Protein AF-A0A7K2Z439-F1 (afdb_monomer_lite)

pLDDT: mean 90.02, std 11.58, range [36.62, 97.69]

Radius of gyration: 19.11 Å; chains: 1; bounding box: 43×34×48 Å

Structure (mmCIF, N/CA/C/O backbone):
data_AF-A0A7K2Z439-F1
#
_entry.id   AF-A0A7K2Z439-F1
#
loop_
_atom_site.group_PDB
_atom_site.id
_atom_site.type_symbol
_atom_site.label_atom_id
_atom_site.label_alt_id
_atom_site.label_comp_id
_atom_site.label_asym_id
_atom_site.label_entity_id
_atom_site.label_seq_id
_atom_site.pdbx_PDB_ins_code
_atom_site.Cartn_x
_atom_site.Cartn_y
_atom_site.Cartn_z
_atom_site.occupancy
_atom_site.B_iso_or_equiv
_atom_site.auth_seq_id
_atom_site.auth_comp_id
_atom_site.auth_asym_id
_atom_site.auth_atom_id
_atom_site.pdbx_PDB_model_num
ATOM 1 N N . LEU A 1 1 ? 13.377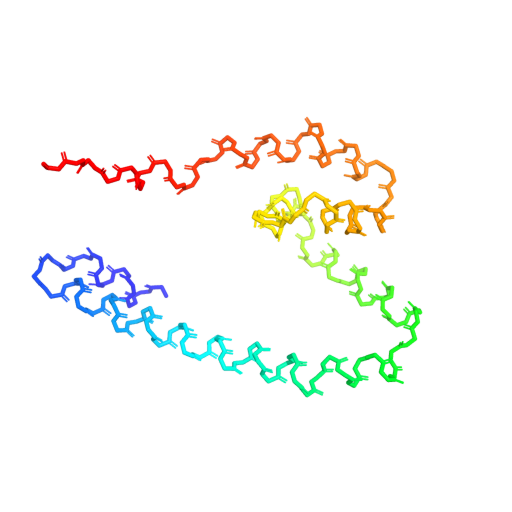 -9.695 -10.359 1.00 80.19 1 LEU A N 1
ATOM 2 C CA . LEU A 1 1 ? 14.369 -8.596 -10.355 1.00 80.19 1 LEU A CA 1
ATOM 3 C C . LEU A 1 1 ? 15.392 -8.764 -11.472 1.00 80.19 1 LEU A C 1
ATOM 5 O O . LEU A 1 1 ? 15.433 -7.882 -12.308 1.00 80.19 1 LEU A O 1
ATOM 9 N N . ALA A 1 2 ? 16.031 -9.930 -11.631 1.00 92.94 2 ALA A N 1
ATOM 10 C CA . ALA A 1 2 ? 16.997 -10.185 -12.716 1.00 92.94 2 ALA A CA 1
ATOM 11 C C . ALA A 1 2 ? 16.581 -9.723 -14.135 1.00 92.94 2 ALA A C 1
ATOM 13 O O . ALA A 1 2 ? 17.401 -9.183 -14.866 1.00 92.94 2 ALA A O 1
ATOM 14 N N . ALA A 1 3 ? 15.313 -9.894 -14.535 1.00 90.25 3 ALA A N 1
ATOM 15 C CA . ALA A 1 3 ? 14.828 -9.414 -15.837 1.00 90.25 3 ALA A CA 1
ATOM 16 C C . ALA A 1 3 ? 14.785 -7.875 -15.950 1.00 90.25 3 ALA A C 1
ATOM 18 O O . ALA A 1 3 ? 15.039 -7.334 -17.022 1.00 90.25 3 ALA A O 1
ATOM 19 N N . VAL A 1 4 ? 14.482 -7.180 -14.850 1.00 93.25 4 VAL A N 1
ATOM 20 C CA . VAL A 1 4 ? 14.553 -5.713 -14.757 1.00 93.25 4 VAL A CA 1
ATOM 21 C C . VAL A 1 4 ? 16.013 -5.275 -14.795 1.00 93.25 4 VAL A C 1
ATOM 23 O O . VAL A 1 4 ? 16.353 -4.408 -15.589 1.00 93.25 4 VAL A O 1
ATOM 26 N N . ASP A 1 5 ? 16.884 -5.926 -14.023 1.00 94.75 5 ASP A N 1
ATOM 27 C CA . ASP A 1 5 ? 18.318 -5.610 -13.988 1.00 94.75 5 ASP A CA 1
ATOM 28 C C . ASP A 1 5 ? 18.956 -5.769 -15.380 1.00 94.75 5 ASP A C 1
ATOM 30 O O . ASP A 1 5 ? 19.679 -4.893 -15.850 1.00 94.75 5 ASP A O 1
ATOM 34 N N . ALA A 1 6 ? 18.613 -6.845 -16.094 1.00 93.44 6 ALA A N 1
ATOM 35 C CA . ALA A 1 6 ? 19.066 -7.088 -17.462 1.00 93.44 6 ALA A CA 1
ATOM 36 C C . ALA A 1 6 ? 18.485 -6.097 -18.487 1.00 93.44 6 ALA 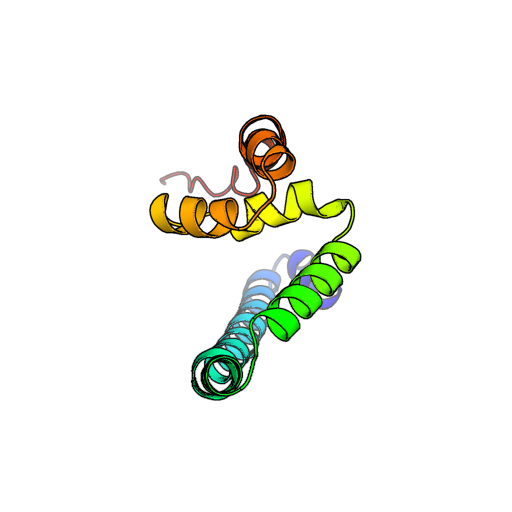A C 1
ATOM 38 O O . ALA A 1 6 ? 19.117 -5.820 -19.505 1.00 93.44 6 ALA A O 1
ATOM 39 N N . ALA A 1 7 ? 17.277 -5.574 -18.258 1.00 93.50 7 ALA A N 1
ATOM 40 C CA . ALA A 1 7 ? 16.719 -4.514 -19.093 1.00 93.50 7 ALA A CA 1
ATOM 41 C C . ALA A 1 7 ? 17.432 -3.178 -18.840 1.00 93.50 7 ALA A C 1
ATOM 43 O O . ALA A 1 7 ? 17.739 -2.472 -19.791 1.00 93.50 7 ALA A O 1
ATOM 44 N N . LEU A 1 8 ? 17.754 -2.856 -17.585 1.00 93.00 8 LEU A N 1
ATOM 45 C CA . LEU A 1 8 ? 18.472 -1.630 -17.222 1.00 93.00 8 LEU A CA 1
ATOM 46 C C . LEU A 1 8 ? 19.934 -1.626 -17.693 1.00 93.00 8 LEU A C 1
ATOM 48 O O . LEU A 1 8 ? 20.477 -0.562 -17.973 1.00 93.00 8 LEU A O 1
ATOM 52 N N . ALA A 1 9 ? 20.565 -2.797 -17.791 1.00 94.38 9 ALA A N 1
ATOM 53 C CA . ALA A 1 9 ? 21.947 -2.933 -18.247 1.00 94.38 9 ALA A CA 1
ATOM 54 C C . ALA A 1 9 ? 22.125 -2.859 -19.780 1.00 94.38 9 ALA A C 1
ATOM 56 O O . ALA A 1 9 ? 23.259 -2.775 -20.248 1.00 94.38 9 ALA A O 1
ATOM 57 N N . ASP A 1 10 ? 21.045 -2.898 -20.570 1.00 91.81 10 ASP A N 1
ATOM 58 C CA . ASP A 1 10 ? 21.106 -2.827 -22.037 1.00 91.81 10 ASP A CA 1
ATOM 59 C C . ASP A 1 10 ? 20.805 -1.411 -22.543 1.00 91.81 10 ASP A C 1
ATOM 61 O O . ASP A 1 10 ? 19.687 -0.912 -22.418 1.00 91.81 10 ASP A O 1
ATOM 65 N N . GLY A 1 11 ? 21.804 -0.777 -23.159 1.00 85.56 11 GLY A N 1
ATOM 66 C CA . GLY A 1 11 ? 21.695 0.582 -23.689 1.00 85.56 11 GLY A CA 1
ATOM 67 C C . GLY A 1 11 ? 20.927 0.724 -25.007 1.00 85.56 11 GLY A C 1
ATOM 68 O O . GLY A 1 11 ? 20.533 1.840 -25.336 1.00 85.56 11 GLY A O 1
ATOM 69 N N . GLU A 1 12 ? 20.697 -0.354 -25.760 1.00 89.88 12 GLU A N 1
ATOM 70 C CA . GLU A 1 12 ? 20.026 -0.284 -27.065 1.00 89.88 12 GLU A CA 1
ATOM 71 C C . GLU A 1 12 ? 18.546 -0.651 -26.973 1.00 89.88 12 GLU A C 1
ATOM 73 O O . GLU A 1 12 ? 17.681 0.146 -27.338 1.00 89.88 12 GLU A O 1
ATOM 78 N N . ALA A 1 13 ? 18.246 -1.847 -26.459 1.00 89.50 13 ALA A N 1
ATOM 79 C CA . ALA A 1 13 ? 16.882 -2.384 -26.406 1.00 89.50 13 ALA A CA 1
ATOM 80 C C . ALA A 1 13 ? 16.312 -2.466 -24.977 1.00 89.50 13 ALA A C 1
ATOM 82 O O . ALA A 1 13 ? 15.206 -2.977 -24.758 1.00 89.50 13 ALA A O 1
ATOM 83 N N . GLY A 1 14 ? 17.056 -1.968 -23.984 1.00 92.25 14 GLY A N 1
ATOM 84 C CA . GLY A 1 14 ? 16.669 -2.016 -22.576 1.00 92.25 14 GLY A CA 1
ATOM 85 C C . GLY A 1 14 ? 15.368 -1.285 -22.274 1.00 92.25 14 GLY A C 1
ATOM 86 O O . GLY A 1 14 ? 14.510 -1.820 -21.572 1.00 92.25 14 GLY A O 1
ATOM 87 N N . ALA A 1 15 ? 15.166 -0.107 -22.872 1.00 92.62 15 ALA A N 1
ATOM 88 C CA . ALA A 1 15 ? 13.968 0.701 -22.654 1.00 92.62 15 ALA A CA 1
ATOM 89 C C . ALA A 1 15 ? 12.684 -0.012 -23.114 1.00 92.62 15 ALA A C 1
ATOM 91 O O . ALA A 1 15 ? 11.709 -0.056 -22.362 1.00 92.62 15 ALA A O 1
ATOM 92 N N . GLN A 1 16 ? 12.679 -0.623 -24.308 1.00 94.38 16 GLN A N 1
ATOM 93 C CA . GLN A 1 16 ? 11.496 -1.350 -24.789 1.00 94.38 16 GLN A CA 1
ATOM 94 C C . GLN A 1 16 ? 11.221 -2.596 -23.940 1.00 94.38 16 GLN A C 1
ATOM 96 O O . GLN A 1 16 ? 10.067 -2.877 -23.613 1.00 94.38 16 GLN A O 1
ATOM 101 N N . ARG A 1 17 ? 12.266 -3.332 -23.535 1.00 94.19 17 ARG A N 1
ATOM 102 C CA . ARG A 1 17 ? 12.094 -4.510 -22.672 1.00 94.19 17 ARG A CA 1
ATOM 103 C C . ARG A 1 17 ? 11.595 -4.147 -21.281 1.00 94.19 17 ARG A C 1
ATOM 105 O O . ARG A 1 17 ? 10.723 -4.841 -20.764 1.00 94.19 17 ARG A O 1
ATOM 112 N N . LEU A 1 18 ? 12.107 -3.068 -20.691 1.00 95.81 18 LEU A N 1
ATOM 113 C CA . LEU A 1 18 ? 11.619 -2.574 -19.408 1.00 95.81 18 LEU A CA 1
ATOM 114 C C . LEU A 1 18 ? 10.142 -2.179 -19.504 1.00 95.81 18 LEU A C 1
ATOM 116 O O . LEU A 1 18 ? 9.368 -2.572 -18.636 1.00 95.81 18 LEU A O 1
ATOM 120 N N . GLY A 1 1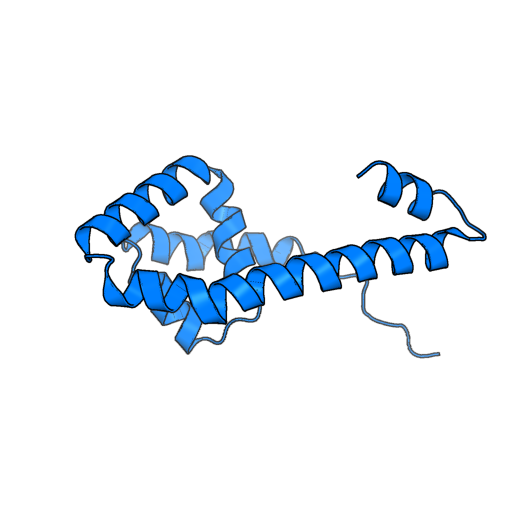9 ? 9.751 -1.489 -20.582 1.00 95.38 19 GLY A N 1
ATOM 121 C CA . GLY A 1 19 ? 8.352 -1.161 -20.866 1.00 95.38 19 GLY A CA 1
ATOM 122 C C . GLY A 1 19 ? 7.461 -2.402 -20.867 1.00 95.38 19 GLY A C 1
ATOM 123 O O . GLY A 1 19 ? 6.525 -2.484 -20.083 1.00 95.38 19 GLY A O 1
ATOM 124 N N . ALA A 1 20 ? 7.826 -3.432 -21.635 1.00 95.12 20 ALA A N 1
ATOM 125 C CA . ALA A 1 20 ? 7.060 -4.679 -21.689 1.00 95.12 20 ALA A CA 1
ATOM 126 C C . ALA A 1 20 ? 6.965 -5.406 -20.329 1.00 95.12 20 ALA A C 1
ATOM 128 O O . ALA A 1 20 ? 5.942 -6.019 -20.013 1.00 95.12 20 ALA A O 1
ATOM 129 N N . ILE A 1 21 ? 8.021 -5.353 -19.508 1.00 95.94 21 ILE A N 1
ATOM 130 C CA . ILE A 1 21 ? 8.011 -5.926 -18.153 1.00 95.94 21 ILE A CA 1
ATOM 131 C C . ILE A 1 21 ? 7.046 -5.151 -17.248 1.00 95.94 21 ILE A C 1
ATOM 133 O O . ILE A 1 21 ? 6.257 -5.768 -16.529 1.00 95.94 21 ILE A O 1
ATOM 137 N N . VAL A 1 22 ? 7.098 -3.817 -17.289 1.00 95.88 22 VAL A N 1
ATOM 138 C CA . VAL A 1 22 ? 6.211 -2.948 -16.507 1.00 95.88 22 VAL A CA 1
ATOM 139 C C . VAL A 1 22 ? 4.762 -3.121 -16.953 1.00 95.88 22 VAL A C 1
ATOM 141 O O . VAL A 1 22 ? 3.904 -3.306 -16.098 1.00 95.88 22 VAL A O 1
ATOM 144 N N . ASP A 1 23 ? 4.482 -3.175 -18.254 1.00 97.12 23 ASP A N 1
ATOM 145 C CA . ASP A 1 23 ? 3.125 -3.381 -18.778 1.00 97.12 23 ASP A CA 1
ATOM 146 C C . ASP A 1 23 ? 2.525 -4.703 -18.297 1.00 97.12 23 ASP A C 1
ATOM 148 O O . ASP A 1 23 ? 1.356 -4.767 -17.904 1.00 97.12 23 ASP A O 1
ATOM 152 N N . ARG A 1 24 ? 3.336 -5.767 -18.257 1.00 96.38 24 ARG A N 1
ATOM 153 C CA . ARG A 1 24 ? 2.911 -7.058 -17.708 1.00 96.38 24 ARG A CA 1
ATOM 154 C C . ARG A 1 24 ? 2.591 -6.964 -16.220 1.00 96.38 24 ARG A C 1
ATOM 156 O O . ARG A 1 24 ? 1.597 -7.543 -15.785 1.00 96.38 24 ARG A O 1
ATOM 163 N N . LEU A 1 25 ? 3.422 -6.257 -15.453 1.00 95.81 25 LEU A N 1
ATOM 164 C CA . LEU A 1 25 ? 3.188 -6.031 -14.028 1.00 95.81 25 LEU A CA 1
ATOM 165 C C . LEU A 1 25 ? 1.900 -5.235 -13.809 1.00 95.81 25 LEU A C 1
ATOM 167 O O . LEU A 1 25 ? 1.062 -5.665 -13.027 1.00 95.81 25 LEU A O 1
ATOM 171 N N . VAL A 1 26 ? 1.721 -4.124 -14.523 1.00 97.19 26 VAL A N 1
ATOM 172 C CA . VAL A 1 26 ? 0.535 -3.262 -14.427 1.00 97.19 26 VAL A CA 1
ATOM 173 C C . VAL A 1 26 ? -0.726 -4.037 -14.791 1.00 97.19 26 VAL A C 1
ATOM 175 O O . VAL A 1 26 ? -1.704 -3.992 -14.052 1.00 97.19 26 VAL A O 1
ATOM 178 N N . THR A 1 27 ? -0.695 -4.797 -15.885 1.00 97.69 27 THR A N 1
ATOM 179 C CA . THR A 1 27 ? -1.845 -5.595 -16.329 1.00 97.69 27 THR A CA 1
ATOM 180 C C . THR A 1 27 ? -2.196 -6.679 -15.314 1.00 97.69 27 THR A C 1
ATOM 182 O O . THR A 1 27 ? -3.354 -6.813 -14.928 1.00 97.69 27 THR A O 1
ATOM 185 N N . GLY A 1 28 ? -1.201 -7.448 -14.861 1.00 97.50 28 GLY A N 1
ATOM 186 C CA . GLY A 1 28 ? -1.422 -8.542 -13.918 1.00 97.50 28 GLY A CA 1
ATOM 187 C C . GLY A 1 28 ? -1.874 -8.049 -12.546 1.00 97.50 28 GLY A C 1
ATOM 188 O O . GLY A 1 28 ? -2.869 -8.537 -12.019 1.00 97.50 28 GLY A O 1
ATOM 189 N N . LEU A 1 29 ? -1.175 -7.056 -11.989 1.00 97.38 29 LEU A N 1
ATOM 190 C CA . LEU A 1 29 ? -1.506 -6.488 -10.685 1.00 97.38 29 LEU A CA 1
ATOM 191 C C . LEU A 1 29 ? -2.843 -5.744 -10.725 1.00 97.38 29 LEU A C 1
ATOM 193 O O . LEU A 1 29 ? -3.659 -5.928 -9.833 1.00 97.38 29 LEU A O 1
ATOM 197 N N . GLY A 1 30 ? -3.100 -4.958 -11.773 1.00 97.69 30 GLY A N 1
ATOM 198 C CA . GLY A 1 30 ? -4.369 -4.252 -11.936 1.00 97.69 30 GLY A CA 1
ATOM 199 C C . GLY A 1 30 ? -5.556 -5.203 -12.090 1.00 97.69 30 GLY A C 1
ATOM 200 O O . GLY A 1 30 ? -6.603 -4.967 -11.498 1.00 97.69 30 GLY A O 1
ATOM 201 N N . GLY A 1 31 ? -5.392 -6.299 -12.839 1.00 97.31 31 GLY A N 1
ATOM 202 C CA . GLY A 1 31 ? -6.420 -7.337 -12.946 1.00 97.31 31 GLY A CA 1
ATOM 203 C C . GLY A 1 31 ? -6.664 -8.066 -11.624 1.00 97.31 31 GLY A C 1
ATOM 204 O O . GLY A 1 31 ? -7.809 -8.316 -11.266 1.00 97.31 31 GLY A O 1
ATOM 205 N N . HIS A 1 32 ? -5.598 -8.362 -10.880 1.00 97.25 32 HIS A N 1
ATOM 206 C CA . HIS A 1 32 ? -5.699 -8.993 -9.568 1.00 97.25 32 HIS A CA 1
ATOM 207 C C . HIS A 1 32 ? -6.420 -8.103 -8.549 1.00 97.25 32 HIS A C 1
ATOM 209 O O . HIS A 1 32 ? -7.385 -8.560 -7.949 1.00 97.25 32 HIS A O 1
ATOM 215 N N . LEU A 1 33 ? -6.004 -6.839 -8.409 1.00 96.69 33 LEU A N 1
ATOM 216 C CA . LEU A 1 33 ? -6.628 -5.896 -7.476 1.00 96.69 33 LEU A CA 1
ATOM 217 C C . LEU A 1 33 ? -8.095 -5.647 -7.823 1.00 96.69 33 LEU A C 1
ATOM 219 O O . LEU A 1 33 ? -8.931 -5.624 -6.933 1.00 96.69 33 LEU A O 1
ATOM 223 N N . ARG A 1 34 ? -8.429 -5.543 -9.115 1.00 96.81 34 ARG A N 1
ATOM 224 C CA . ARG A 1 34 ? -9.823 -5.395 -9.546 1.00 96.81 34 ARG A CA 1
ATOM 225 C C . ARG A 1 34 ? -10.682 -6.590 -9.157 1.00 96.81 34 ARG A C 1
ATOM 227 O O . ARG A 1 34 ? -11.791 -6.402 -8.693 1.00 96.81 34 ARG A O 1
ATOM 234 N N . HIS A 1 35 ? -10.174 -7.808 -9.334 1.00 95.69 35 HIS A N 1
ATOM 235 C CA . HIS A 1 35 ? -10.892 -8.999 -8.886 1.00 95.69 35 HIS A CA 1
ATOM 236 C C . HIS A 1 35 ? -11.101 -8.992 -7.365 1.00 95.69 35 HIS A C 1
ATOM 238 O O . HIS A 1 35 ? -12.171 -9.353 -6.887 1.00 95.69 35 HIS A O 1
ATOM 244 N N . GLU A 1 36 ? -10.100 -8.555 -6.596 1.00 95.44 36 GLU A N 1
ATOM 245 C CA . GLU A 1 36 ? -10.268 -8.406 -5.151 1.00 95.44 36 GLU A CA 1
ATOM 246 C C . GLU A 1 36 ? -11.330 -7.354 -4.805 1.00 95.44 36 GLU A C 1
ATOM 248 O O . GLU A 1 36 ? -12.180 -7.620 -3.961 1.00 95.44 36 GLU A O 1
ATOM 253 N N . GLU A 1 37 ? -11.313 -6.198 -5.470 1.00 95.44 37 GLU A N 1
ATOM 254 C CA . GLU A 1 37 ? -12.271 -5.106 -5.264 1.00 95.44 37 GLU A CA 1
ATOM 255 C C . GLU A 1 37 ? -13.706 -5.487 -5.653 1.00 95.44 37 GLU A C 1
ATOM 257 O O . GLU A 1 37 ? -14.622 -5.205 -4.885 1.00 95.44 37 GLU A O 1
ATOM 262 N N . ASP A 1 38 ? -13.893 -6.140 -6.802 1.00 95.25 38 ASP A N 1
ATOM 263 C CA . ASP A 1 38 ? -15.213 -6.463 -7.358 1.00 95.25 38 ASP A CA 1
ATOM 264 C C . ASP A 1 38 ? -15.850 -7.700 -6.698 1.00 95.25 38 ASP A C 1
ATOM 266 O O . ASP A 1 38 ? -17.071 -7.762 -6.569 1.00 95.25 38 ASP A O 1
ATOM 270 N N . ASP A 1 39 ? -15.046 -8.692 -6.287 1.00 93.31 39 ASP A N 1
ATOM 271 C CA . ASP A 1 39 ? -15.565 -9.987 -5.824 1.00 93.31 39 ASP A CA 1
ATOM 272 C C . ASP A 1 39 ? -15.201 -10.310 -4.365 1.00 93.31 39 ASP A C 1
ATOM 274 O O . ASP A 1 39 ? -16.004 -10.892 -3.631 1.00 93.31 39 ASP A O 1
ATOM 278 N N . ALA A 1 40 ? -13.978 -9.996 -3.921 1.00 92.69 40 ALA A N 1
ATOM 279 C CA . ALA A 1 40 ? -13.475 -10.474 -2.631 1.00 92.69 40 ALA A CA 1
ATOM 280 C C . ALA A 1 40 ? -13.803 -9.535 -1.462 1.00 92.69 40 ALA A C 1
ATOM 282 O O . ALA A 1 40 ? -14.118 -10.015 -0.368 1.00 92.69 40 ALA A O 1
ATOM 283 N N . LEU A 1 41 ? -13.733 -8.216 -1.665 1.00 93.12 41 LEU A N 1
ATOM 284 C CA . LEU A 1 41 ? -14.017 -7.235 -0.615 1.00 93.12 41 LEU A CA 1
ATOM 285 C C . LEU A 1 41 ? -15.487 -7.277 -0.186 1.00 93.12 41 LEU A C 1
ATOM 287 O O . LEU A 1 41 ? -15.756 -7.266 1.012 1.00 93.12 41 LEU A O 1
ATOM 291 N N . ASP A 1 42 ? -16.414 -7.469 -1.124 1.00 93.25 42 ASP A N 1
ATOM 292 C CA . ASP A 1 42 ? -17.839 -7.641 -0.815 1.00 93.25 42 ASP A CA 1
ATOM 293 C C . ASP A 1 42 ? -18.094 -8.867 0.079 1.00 93.25 42 ASP A C 1
ATOM 295 O O . ASP A 1 42 ? -18.914 -8.828 1.000 1.00 93.25 42 ASP A O 1
ATOM 299 N N . LEU A 1 43 ? -17.352 -9.961 -0.130 1.00 94.12 43 LEU A N 1
ATOM 300 C CA . LEU A 1 43 ? -17.421 -11.133 0.746 1.00 94.12 43 LEU A CA 1
ATOM 301 C C . LEU A 1 43 ? -16.854 -10.835 2.139 1.00 94.12 43 LEU A C 1
ATOM 303 O O . LEU A 1 43 ? -17.392 -11.312 3.140 1.00 94.12 43 LEU A O 1
ATOM 307 N N . ILE A 1 44 ? -15.776 -10.054 2.224 1.00 91.94 44 ILE A N 1
ATOM 308 C CA . ILE A 1 44 ? -15.235 -9.615 3.513 1.00 91.94 44 ILE A CA 1
ATOM 309 C C . ILE A 1 44 ? -16.282 -8.773 4.247 1.00 91.94 44 ILE A C 1
ATOM 311 O O . ILE A 1 44 ? -16.566 -9.065 5.405 1.00 91.94 44 ILE A O 1
ATOM 315 N N . ASP A 1 45 ? -16.915 -7.809 3.589 1.00 90.62 45 ASP A N 1
ATOM 316 C CA . ASP A 1 45 ? -17.923 -6.948 4.214 1.00 90.62 45 ASP A CA 1
ATOM 317 C C . ASP A 1 45 ? -19.179 -7.724 4.639 1.00 90.62 45 ASP A C 1
ATOM 319 O O . ASP A 1 45 ? -19.757 -7.453 5.695 1.00 90.62 45 ASP A O 1
ATOM 323 N N . ALA A 1 46 ? -19.580 -8.736 3.865 1.00 94.12 46 ALA A N 1
ATOM 324 C CA . ALA A 1 46 ? -20.742 -9.562 4.175 1.00 94.12 46 ALA A CA 1
ATOM 325 C C . ALA A 1 46 ? -20.527 -10.511 5.369 1.00 94.12 46 ALA A C 1
ATOM 327 O O . ALA A 1 46 ? -21.486 -10.831 6.077 1.00 94.12 46 ALA A O 1
ATOM 328 N N . TYR A 1 47 ? -19.297 -10.990 5.590 1.00 94.25 47 TYR A N 1
ATOM 329 C CA . TYR A 1 47 ? -19.046 -12.111 6.508 1.00 94.25 47 TYR A CA 1
ATOM 330 C C . TYR A 1 47 ? -18.006 -11.843 7.601 1.00 94.25 47 TYR A C 1
ATOM 332 O O . TYR A 1 47 ? -18.000 -12.547 8.617 1.00 94.25 47 TYR A O 1
ATOM 340 N N . ALA A 1 48 ? -17.116 -10.863 7.441 1.00 93.69 48 ALA A N 1
ATOM 341 C CA . ALA A 1 48 ? -16.068 -10.604 8.415 1.00 93.69 48 ALA A CA 1
ATOM 342 C C . ALA A 1 48 ? -16.609 -9.825 9.616 1.00 93.69 48 ALA A C 1
ATOM 344 O O . ALA A 1 48 ? -17.029 -8.673 9.535 1.00 93.69 48 ALA A O 1
ATOM 345 N N . THR A 1 49 ? -16.546 -10.455 10.786 1.00 94.81 49 THR A N 1
ATOM 346 C CA . THR A 1 49 ? -16.857 -9.778 12.046 1.00 94.81 49 THR A CA 1
ATOM 347 C C . THR A 1 49 ? -15.762 -8.775 12.403 1.00 94.81 49 THR A C 1
ATOM 349 O O . THR A 1 49 ? -14.600 -8.922 12.013 1.00 94.81 49 THR A O 1
ATOM 352 N N . SER A 1 50 ? -16.092 -7.788 13.236 1.00 90.50 50 SER A N 1
ATOM 353 C CA . SER A 1 50 ? -15.099 -6.829 13.734 1.00 90.50 50 SER A CA 1
ATOM 354 C C . SER A 1 50 ? -13.937 -7.505 14.480 1.00 90.50 50 SER A C 1
ATOM 356 O O . SER A 1 50 ? -12.799 -7.059 14.361 1.00 90.50 50 SER A O 1
ATOM 358 N N . ASP A 1 51 ? -14.196 -8.601 15.204 1.00 93.50 51 ASP A N 1
ATOM 359 C CA . ASP A 1 51 ? -13.154 -9.406 15.866 1.00 93.50 51 ASP A CA 1
ATOM 360 C C . ASP A 1 51 ? -12.236 -10.101 14.847 1.00 93.50 51 ASP A C 1
ATOM 362 O O . ASP A 1 51 ? -11.013 -10.066 14.998 1.00 93.50 51 ASP A O 1
ATOM 366 N N . LEU A 1 52 ? -12.788 -10.663 13.764 1.00 93.69 52 LEU A N 1
ATOM 367 C CA . LEU A 1 52 ? -11.977 -11.260 12.700 1.00 93.69 52 LEU A CA 1
ATOM 368 C C . LEU A 1 52 ? -11.077 -10.212 12.035 1.00 93.69 52 LEU A C 1
ATOM 370 O O . LEU A 1 52 ? -9.879 -10.448 11.875 1.00 93.69 52 LEU A O 1
ATOM 374 N N . LEU A 1 53 ? -11.631 -9.044 11.707 1.00 90.44 53 LEU A N 1
ATOM 375 C CA . LEU A 1 53 ? -10.874 -7.938 11.118 1.00 90.44 53 LEU A CA 1
ATOM 376 C C . LEU A 1 53 ? -9.777 -7.431 12.064 1.00 90.44 53 LEU A C 1
ATOM 378 O O . LEU A 1 53 ? -8.655 -7.171 11.625 1.00 90.44 53 LEU A O 1
ATOM 382 N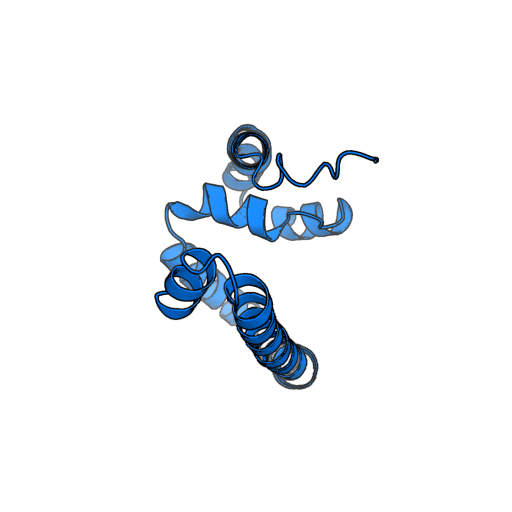 N . GLN A 1 54 ? -10.049 -7.357 13.370 1.00 89.00 54 GLN A N 1
ATOM 383 C CA . GLN A 1 54 ? -9.045 -6.976 14.363 1.00 89.00 54 GLN A CA 1
ATOM 384 C C . GLN A 1 54 ? -7.894 -7.990 14.429 1.00 89.00 54 GLN A C 1
ATOM 386 O O . GLN A 1 54 ? -6.725 -7.597 14.412 1.00 89.00 54 GLN A O 1
ATOM 391 N N . ARG A 1 55 ? -8.198 -9.294 14.452 1.00 92.94 55 ARG A N 1
ATOM 392 C CA . ARG A 1 55 ? -7.178 -10.359 14.444 1.00 92.94 55 ARG A CA 1
ATOM 393 C C . ARG A 1 55 ? -6.365 -10.357 13.155 1.00 92.94 55 ARG A C 1
ATOM 395 O O . ARG A 1 55 ? -5.144 -10.508 13.201 1.00 92.94 55 ARG A O 1
ATOM 402 N N . PHE A 1 56 ? -7.027 -10.153 12.019 1.00 90.56 56 PHE A N 1
ATOM 403 C CA . PHE A 1 56 ? -6.377 -10.020 10.720 1.00 90.56 56 PHE A CA 1
ATOM 404 C C . PHE A 1 56 ? -5.401 -8.838 10.707 1.00 90.56 56 PHE A C 1
ATOM 406 O O . PHE A 1 56 ? -4.240 -9.006 10.320 1.00 90.56 56 PHE A O 1
ATOM 413 N N . GLY A 1 57 ? -5.837 -7.672 11.193 1.00 87.56 57 GLY A N 1
ATOM 414 C CA . GLY A 1 57 ? -5.004 -6.477 11.314 1.00 87.56 57 GLY A CA 1
ATOM 415 C C . GLY A 1 57 ? -3.802 -6.689 12.235 1.00 87.56 57 GLY A C 1
ATOM 416 O O . GLY A 1 57 ? -2.678 -6.362 11.859 1.00 87.56 57 GLY A O 1
ATOM 417 N N . ALA A 1 58 ? -4.003 -7.313 13.400 1.00 88.44 58 ALA A N 1
ATOM 418 C CA . ALA A 1 58 ? -2.920 -7.633 14.331 1.00 88.44 58 ALA A CA 1
ATOM 419 C C . ALA A 1 58 ? -1.876 -8.571 13.700 1.00 88.44 58 ALA A C 1
ATOM 421 O O . ALA A 1 58 ? -0.678 -8.310 13.793 1.00 88.44 58 ALA A O 1
ATOM 422 N N . ALA A 1 59 ? -2.317 -9.615 12.990 1.00 93.56 59 ALA A N 1
ATOM 423 C CA . ALA A 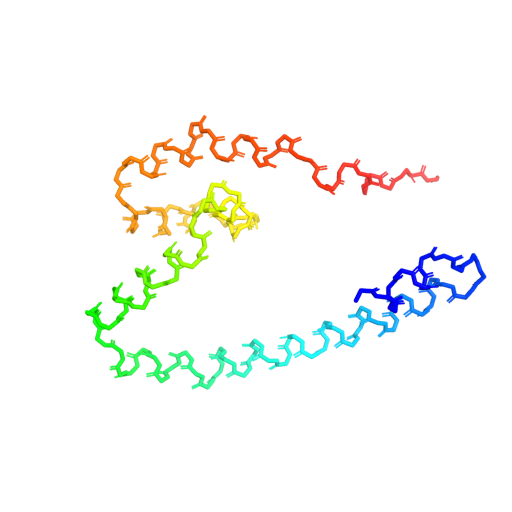1 59 ? -1.416 -10.533 12.298 1.00 93.56 59 ALA A CA 1
ATOM 424 C C . ALA A 1 59 ? -0.589 -9.833 11.203 1.00 93.56 59 ALA A C 1
ATOM 426 O O . ALA A 1 59 ? 0.597 -10.126 11.044 1.00 93.56 59 ALA A O 1
ATOM 427 N N . HIS A 1 60 ? -1.186 -8.893 10.464 1.00 88.25 60 HIS A N 1
ATOM 428 C CA . HIS A 1 60 ? -0.465 -8.090 9.471 1.00 88.25 60 HIS A CA 1
ATOM 429 C C . HIS A 1 60 ? 0.522 -7.131 10.127 1.00 88.25 60 HIS A C 1
ATOM 431 O O . HIS A 1 60 ? 1.673 -7.072 9.702 1.00 88.25 60 HIS A O 1
ATOM 437 N N . ALA A 1 61 ? 0.121 -6.450 11.201 1.00 85.50 61 ALA A N 1
ATOM 438 C CA . ALA A 1 61 ? 1.006 -5.573 11.959 1.00 85.50 61 ALA A CA 1
ATOM 439 C C . ALA A 1 61 ? 2.234 -6.329 12.492 1.00 85.50 61 ALA A C 1
ATOM 441 O O . ALA A 1 61 ? 3.351 -5.830 12.381 1.00 85.50 61 ALA A O 1
ATOM 442 N N . THR A 1 62 ? 2.062 -7.559 12.993 1.00 90.38 62 THR A N 1
ATOM 443 C CA . THR A 1 62 ? 3.185 -8.410 13.420 1.00 90.38 62 THR A CA 1
ATOM 444 C C . THR A 1 62 ? 4.119 -8.772 12.265 1.00 90.38 62 THR A C 1
ATOM 446 O O . THR A 1 62 ? 5.333 -8.765 12.451 1.00 90.38 62 THR A O 1
ATOM 449 N N . ARG A 1 63 ? 3.582 -9.076 11.076 1.00 91.75 63 ARG A N 1
ATOM 450 C CA . ARG A 1 63 ? 4.396 -9.428 9.898 1.00 91.75 63 ARG A CA 1
ATOM 451 C C . ARG A 1 63 ? 5.141 -8.237 9.308 1.00 91.75 63 ARG A C 1
ATOM 453 O O . ARG A 1 63 ? 6.276 -8.402 8.882 1.00 91.75 63 ARG A O 1
ATOM 460 N N . ILE A 1 64 ? 4.510 -7.064 9.288 1.00 89.12 64 ILE A N 1
ATOM 461 C CA . ILE A 1 64 ? 5.158 -5.803 8.907 1.00 89.12 64 ILE A CA 1
ATOM 462 C C . ILE A 1 64 ? 6.258 -5.469 9.926 1.00 89.12 64 ILE A C 1
ATOM 464 O O . ILE A 1 64 ? 7.361 -5.076 9.555 1.00 89.12 64 ILE A O 1
ATOM 468 N N . GLY A 1 65 ? 5.965 -5.648 11.216 1.00 87.25 65 GLY A N 1
ATOM 469 C CA . GLY A 1 65 ? 6.931 -5.538 12.301 1.00 87.25 65 GLY A CA 1
ATOM 470 C C . GLY A 1 65 ? 7.673 -4.191 12.308 1.00 87.25 65 GLY A C 1
ATOM 471 O O . GLY A 1 65 ? 7.026 -3.139 12.283 1.00 87.25 65 GLY A O 1
ATOM 472 N N . PRO A 1 66 ? 9.019 -4.187 12.364 1.00 88.81 66 PRO A N 1
ATOM 473 C CA . PRO A 1 66 ? 9.812 -2.961 12.495 1.00 88.81 66 PRO A CA 1
ATOM 474 C C . PRO A 1 66 ? 9.681 -2.018 11.287 1.00 88.81 66 PRO A C 1
ATOM 476 O O . PRO A 1 66 ? 9.859 -0.804 11.431 1.00 88.81 66 PRO A O 1
ATOM 479 N N . ASP A 1 67 ? 9.301 -2.545 10.120 1.00 90.69 67 ASP A N 1
ATOM 480 C CA . ASP A 1 67 ? 9.145 -1.764 8.893 1.00 90.69 67 ASP A CA 1
ATOM 481 C C . ASP A 1 67 ? 7.868 -0.914 8.881 1.00 90.69 67 ASP A C 1
ATOM 483 O O . ASP A 1 67 ? 7.686 -0.094 7.980 1.00 90.69 67 ASP A O 1
ATOM 487 N N . GLY A 1 68 ? 7.000 -1.030 9.895 1.00 89.62 68 GLY A N 1
ATOM 488 C CA . GLY A 1 68 ? 5.754 -0.261 9.999 1.00 89.62 68 GLY A CA 1
ATOM 489 C C . GLY A 1 68 ? 5.964 1.251 9.905 1.00 89.62 68 GLY A C 1
ATOM 490 O O . GLY A 1 68 ? 5.182 1.949 9.259 1.00 89.62 68 GLY A O 1
ATOM 491 N N . SER A 1 69 ? 7.079 1.735 10.457 1.00 91.94 69 SER A N 1
ATOM 492 C CA . SER A 1 69 ? 7.488 3.143 10.397 1.00 91.94 69 SER A CA 1
ATOM 493 C C . SER A 1 69 ? 7.774 3.644 8.976 1.00 91.94 69 SER A C 1
ATOM 495 O O . SER A 1 69 ? 7.627 4.829 8.697 1.00 91.94 69 SER A O 1
ATOM 497 N N . ARG A 1 70 ? 8.143 2.757 8.049 1.00 91.88 70 ARG A N 1
ATOM 498 C CA . ARG A 1 70 ? 8.383 3.093 6.638 1.00 91.88 70 ARG A CA 1
ATOM 499 C C . ARG A 1 70 ? 7.199 2.726 5.750 1.00 91.88 70 ARG A C 1
ATOM 501 O O . ARG A 1 70 ? 6.949 3.408 4.757 1.00 91.88 70 ARG A O 1
ATOM 508 N N . TYR A 1 71 ? 6.497 1.655 6.102 1.00 92.75 71 TYR A N 1
ATOM 509 C CA . TYR A 1 71 ? 5.352 1.132 5.371 1.00 92.75 71 TYR A CA 1
ATOM 510 C C . TYR A 1 71 ? 4.142 2.062 5.457 1.00 92.75 71 TYR A C 1
ATOM 512 O O . TYR A 1 71 ? 3.563 2.388 4.428 1.00 92.75 71 TYR A O 1
ATOM 520 N N . LEU A 1 72 ? 3.768 2.523 6.655 1.00 94.00 72 LEU A N 1
ATOM 521 C CA . LEU A 1 72 ? 2.532 3.290 6.827 1.00 94.00 72 LEU A CA 1
ATOM 522 C C . LEU A 1 72 ? 2.562 4.655 6.108 1.00 94.00 72 LEU A C 1
ATOM 524 O O . LEU A 1 72 ? 1.585 4.975 5.434 1.00 94.00 72 LEU A O 1
ATOM 528 N N . PRO A 1 73 ? 3.656 5.445 6.155 1.00 95.25 73 PRO A N 1
ATOM 529 C CA . PRO A 1 73 ? 3.763 6.650 5.331 1.00 95.25 73 PRO A CA 1
ATOM 530 C C . PRO A 1 73 ? 3.737 6.374 3.826 1.00 95.25 73 PRO A C 1
ATOM 532 O O . PRO A 1 73 ? 3.152 7.157 3.091 1.00 95.25 73 PRO A O 1
ATOM 535 N N . TRP A 1 74 ? 4.331 5.263 3.373 1.00 93.88 74 TRP A N 1
ATOM 536 C CA . TRP A 1 74 ? 4.278 4.850 1.968 1.00 93.88 74 TRP A CA 1
ATOM 537 C C . TRP A 1 74 ? 2.859 4.470 1.532 1.00 93.88 74 TRP A C 1
ATOM 539 O O . TRP A 1 74 ? 2.422 4.868 0.460 1.00 93.88 74 TRP A O 1
ATOM 549 N N . LEU A 1 75 ? 2.127 3.741 2.378 1.00 93.31 75 LEU A N 1
ATOM 550 C CA . LEU A 1 75 ? 0.747 3.331 2.119 1.00 93.31 75 LEU A CA 1
ATOM 551 C C . LEU A 1 75 ? -0.196 4.534 1.967 1.00 93.31 75 LEU A C 1
ATOM 553 O O . LEU A 1 75 ? -1.153 4.479 1.201 1.00 93.31 75 LEU A O 1
ATOM 557 N N . LEU A 1 76 ? 0.060 5.603 2.723 1.00 95.38 76 LEU A N 1
ATOM 558 C CA . LEU A 1 76 ? -0.757 6.817 2.739 1.00 95.38 76 LEU A CA 1
ATOM 559 C C . LEU A 1 76 ? -0.235 7.904 1.786 1.00 95.38 76 LEU A C 1
ATOM 561 O O . LEU A 1 76 ? -0.791 9.001 1.744 1.00 95.38 76 LEU A O 1
ATOM 565 N N . ASP A 1 77 ? 0.819 7.626 1.019 1.00 93.50 77 ASP A N 1
ATOM 566 C CA . ASP A 1 77 ? 1.377 8.576 0.061 1.00 93.50 77 ASP A CA 1
ATOM 567 C C . ASP A 1 77 ? 0.385 8.827 -1.087 1.00 93.50 77 ASP A C 1
ATOM 569 O O . ASP A 1 77 ? -0.083 7.899 -1.745 1.00 93.50 77 ASP A O 1
ATOM 573 N N . GLY A 1 78 ? 0.018 10.092 -1.301 1.00 90.06 78 GLY A N 1
ATOM 574 C CA . GLY A 1 78 ? -1.021 10.489 -2.259 1.00 90.06 78 GLY A CA 1
ATOM 575 C C . GLY A 1 78 ? -2.471 10.261 -1.802 1.00 90.06 78 GLY A C 1
ATOM 576 O O . GLY A 1 78 ? -3.393 10.585 -2.553 1.00 90.06 78 GLY A O 1
ATOM 577 N N . ALA A 1 79 ? -2.708 9.749 -0.587 1.00 94.94 79 ALA A N 1
ATOM 578 C CA . ALA A 1 79 ? -4.049 9.712 -0.005 1.00 94.94 79 ALA A CA 1
ATOM 579 C C . ALA A 1 79 ? -4.533 11.129 0.358 1.00 94.94 79 ALA A C 1
ATOM 581 O O . ALA A 1 79 ? -3.736 12.012 0.678 1.00 94.94 79 ALA A O 1
ATOM 582 N N . SER A 1 80 ? -5.853 11.351 0.346 1.00 95.44 80 SER A N 1
ATOM 583 C CA . SER A 1 80 ? -6.425 12.597 0.870 1.00 95.44 80 SER A CA 1
ATOM 584 C C . SER A 1 80 ? -6.196 12.712 2.380 1.00 95.44 80 SER A C 1
ATOM 586 O O . SER A 1 80 ? -6.018 11.704 3.071 1.00 95.44 80 SER A O 1
ATOM 588 N N . GLU A 1 81 ? -6.239 13.937 2.907 1.00 94.38 81 GLU A N 1
ATOM 589 C CA . GLU A 1 81 ? -6.155 14.184 4.354 1.00 94.38 81 GLU A CA 1
ATOM 590 C C . GLU A 1 81 ? -7.263 13.435 5.104 1.00 94.38 81 GLU A C 1
ATOM 592 O O . GLU A 1 81 ? -6.976 12.684 6.027 1.00 94.38 81 GLU A O 1
ATOM 597 N N . GLU A 1 82 ? -8.503 13.505 4.611 1.00 96.31 82 GLU A N 1
ATOM 598 C CA . GLU A 1 82 ? -9.643 12.775 5.180 1.00 96.31 82 GLU A CA 1
ATOM 599 C C . GLU A 1 82 ? -9.390 11.260 5.269 1.00 96.31 82 GLU A C 1
ATOM 601 O O . GLU A 1 82 ? -9.637 10.631 6.299 1.00 96.31 82 GLU A O 1
ATOM 606 N N . ARG A 1 83 ? -8.857 10.654 4.199 1.00 95.12 83 ARG A N 1
ATOM 607 C CA . ARG A 1 83 ? -8.557 9.216 4.183 1.00 95.12 83 ARG A CA 1
ATOM 608 C C . ARG A 1 83 ? -7.394 8.877 5.110 1.00 95.12 83 ARG A C 1
ATOM 610 O O . ARG A 1 83 ? -7.431 7.843 5.776 1.00 95.12 83 ARG A O 1
ATOM 617 N N . THR A 1 84 ? -6.387 9.743 5.158 1.00 95.75 84 THR A N 1
ATOM 618 C CA . THR A 1 84 ? -5.249 9.624 6.074 1.00 95.75 84 THR A CA 1
ATOM 619 C C . THR A 1 84 ? -5.743 9.610 7.517 1.00 95.75 84 THR A C 1
ATOM 621 O O . THR A 1 84 ? -5.461 8.659 8.247 1.00 95.75 84 THR A O 1
ATOM 624 N N . ASP A 1 85 ? -6.564 10.582 7.904 1.00 95.25 85 ASP A N 1
ATOM 625 C CA . ASP A 1 85 ? -7.114 10.695 9.255 1.00 95.25 85 ASP A CA 1
ATOM 626 C C . ASP A 1 85 ? -8.00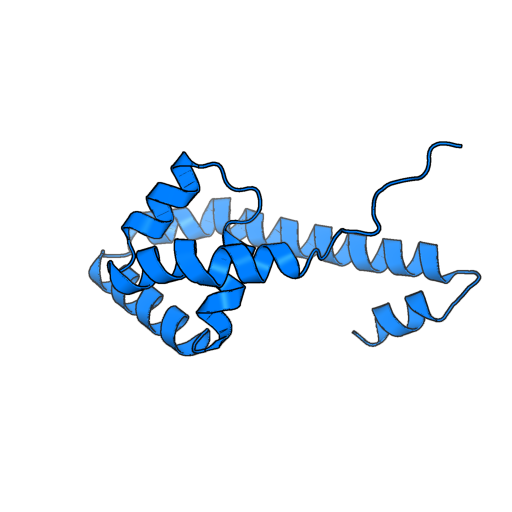9 9.505 9.612 1.00 95.25 85 ASP A C 1
ATOM 628 O O . ASP A 1 85 ? -7.910 8.958 10.713 1.00 95.25 85 ASP A O 1
ATOM 632 N N . ALA A 1 86 ? -8.827 9.027 8.669 1.00 94.44 86 ALA A N 1
ATOM 633 C CA . ALA A 1 86 ? -9.661 7.844 8.872 1.00 94.44 86 ALA A CA 1
ATOM 634 C C . ALA A 1 86 ? -8.833 6.570 9.124 1.00 94.44 86 ALA A C 1
ATOM 636 O O . ALA A 1 86 ? -9.226 5.713 9.923 1.00 94.44 86 ALA A O 1
ATOM 637 N N . VAL A 1 87 ? -7.692 6.406 8.448 1.00 92.44 87 VAL A N 1
ATOM 638 C CA . VAL A 1 87 ? -6.786 5.270 8.683 1.00 92.44 87 VAL A CA 1
ATOM 639 C C . VAL A 1 87 ? -6.063 5.433 10.016 1.00 92.44 87 VAL A C 1
ATOM 641 O O . VAL A 1 87 ? -6.085 4.512 10.835 1.00 92.44 87 VAL A O 1
ATOM 644 N N . LEU A 1 88 ? -5.472 6.602 10.271 1.00 93.81 88 LEU A N 1
ATOM 645 C CA . LEU A 1 88 ? -4.734 6.865 11.506 1.00 93.81 88 LEU A CA 1
ATOM 646 C C . LEU A 1 88 ? -5.634 6.777 12.736 1.00 93.81 88 LEU A C 1
ATOM 648 O O . LEU A 1 88 ? -5.195 6.260 13.757 1.00 93.81 88 LEU A O 1
ATOM 652 N N . GLY A 1 89 ? -6.900 7.188 12.642 1.00 93.56 89 GLY A N 1
ATOM 653 C CA . GLY A 1 89 ? -7.886 7.108 13.722 1.00 93.56 89 GLY A CA 1
ATOM 654 C C . GLY A 1 89 ? -8.148 5.695 14.252 1.00 93.56 89 GLY A C 1
ATOM 655 O O . GLY A 1 89 ? -8.650 5.551 15.364 1.00 93.56 89 GLY A O 1
ATOM 656 N N . ARG A 1 90 ? -7.771 4.653 13.498 1.00 87.38 90 ARG A N 1
ATOM 657 C CA . ARG A 1 90 ? -7.853 3.247 13.927 1.00 87.38 90 ARG A CA 1
ATOM 658 C C . ARG A 1 90 ? -6.629 2.784 14.723 1.00 87.38 90 ARG A C 1
ATOM 660 O O . ARG A 1 90 ? -6.642 1.683 15.270 1.00 87.38 90 ARG A O 1
ATOM 667 N N . LEU A 1 91 ? -5.569 3.589 14.773 1.00 86.88 91 LEU A N 1
ATOM 668 C CA . LEU A 1 91 ? -4.332 3.268 15.475 1.00 86.88 91 LEU A CA 1
ATOM 669 C C . LEU A 1 91 ? -4.345 3.809 16.913 1.00 86.88 91 LEU A C 1
ATOM 671 O O . LEU A 1 91 ? -4.940 4.857 17.177 1.00 86.88 91 LEU A O 1
ATOM 675 N N . PRO A 1 92 ? -3.642 3.144 17.850 1.00 87.19 92 PRO A N 1
ATOM 676 C CA . PRO A 1 92 ? -3.408 3.690 19.182 1.00 87.19 92 PRO A CA 1
ATOM 677 C C . PRO A 1 92 ? -2.683 5.038 19.121 1.00 87.19 92 PRO A C 1
ATOM 679 O O . PRO A 1 92 ? -1.827 5.250 18.259 1.00 87.19 92 PRO A O 1
ATOM 682 N N . GLU A 1 93 ? -2.957 5.915 20.088 1.00 92.81 93 GLU A N 1
ATOM 683 C CA . GLU A 1 93 ? -2.400 7.274 20.109 1.00 92.81 93 GLU A CA 1
ATOM 684 C C . GLU A 1 93 ? -0.872 7.347 19.932 1.00 92.81 93 GLU A C 1
ATOM 686 O O . GLU A 1 93 ? -0.431 8.115 19.078 1.00 92.81 93 GLU A O 1
ATOM 691 N N . PRO A 1 94 ? -0.048 6.510 20.598 1.00 91.06 94 PRO A N 1
ATOM 692 C CA . PRO A 1 94 ? 1.402 6.555 20.406 1.00 91.06 94 PRO A CA 1
ATOM 693 C C . PRO A 1 94 ? 1.844 6.340 18.952 1.00 91.06 94 PRO A C 1
ATOM 695 O O . PRO A 1 94 ? 2.808 6.956 18.502 1.00 91.06 94 PRO A O 1
ATOM 698 N N . ALA A 1 95 ? 1.135 5.491 18.201 1.00 90.31 95 ALA A N 1
ATOM 699 C CA . ALA A 1 95 ? 1.439 5.238 16.796 1.00 90.31 95 ALA A CA 1
ATOM 700 C C . ALA A 1 95 ? 1.032 6.423 15.910 1.00 90.31 95 ALA A C 1
ATOM 702 O O . ALA A 1 95 ? 1.763 6.762 14.981 1.00 90.31 95 ALA A O 1
ATOM 703 N N . ARG A 1 96 ? -0.085 7.096 16.221 1.00 94.50 96 ARG A N 1
ATOM 704 C CA . ARG A 1 96 ? -0.491 8.332 15.531 1.00 94.50 96 ARG A CA 1
ATOM 705 C C . ARG A 1 96 ? 0.526 9.446 15.757 1.00 94.50 96 ARG A C 1
ATOM 707 O O . ARG A 1 96 ? 0.994 10.050 14.793 1.00 94.50 96 ARG A O 1
ATOM 714 N N . SER A 1 97 ? 0.938 9.672 17.006 1.00 95.75 97 SER A N 1
ATOM 715 C CA . SER A 1 97 ? 1.951 10.683 17.323 1.00 95.75 97 SER A CA 1
ATOM 716 C C . SER A 1 97 ? 3.286 10.376 16.632 1.00 95.75 97 SER A C 1
ATOM 718 O O . SER A 1 97 ? 3.892 11.273 16.047 1.00 95.75 97 SER A O 1
ATOM 720 N N . ALA A 1 98 ? 3.723 9.110 16.629 1.00 95.12 98 ALA A N 1
ATOM 721 C CA . ALA A 1 98 ? 4.941 8.686 15.935 1.00 95.12 98 ALA A CA 1
ATOM 722 C C . ALA A 1 98 ? 4.838 8.845 14.408 1.00 95.12 98 ALA A C 1
ATOM 724 O O . ALA A 1 98 ? 5.809 9.265 13.770 1.00 95.12 98 ALA A O 1
ATOM 725 N N . PHE A 1 99 ? 3.661 8.575 13.828 1.00 96.25 99 PHE A N 1
ATOM 726 C CA . PHE A 1 99 ? 3.401 8.794 12.409 1.00 96.25 99 PHE A CA 1
ATOM 727 C C . PHE A 1 99 ? 3.649 10.252 12.015 1.00 96.25 99 PHE A C 1
ATOM 729 O O . PHE A 1 99 ? 4.438 10.514 11.104 1.00 96.25 99 PHE A O 1
ATOM 736 N N . HIS A 1 100 ? 3.028 11.197 12.726 1.00 95.62 100 HIS A N 1
ATOM 737 C CA . HIS A 1 100 ? 3.167 12.624 12.431 1.00 95.62 100 HIS A CA 1
ATOM 738 C C . HIS A 1 100 ? 4.560 13.168 12.770 1.00 95.62 100 HIS A C 1
ATOM 740 O O . HIS A 1 100 ? 5.110 13.951 11.998 1.00 95.62 100 HIS A O 1
ATOM 746 N N . GLY A 1 101 ? 5.127 12.765 13.910 1.00 96.56 101 GLY A N 1
ATOM 747 C CA . GLY A 1 101 ? 6.353 13.357 14.446 1.00 96.56 101 GLY A CA 1
ATOM 748 C C . GLY A 1 101 ? 7.651 12.791 13.874 1.00 96.56 101 GLY A C 1
ATOM 749 O O . GLY A 1 101 ? 8.652 13.500 13.833 1.00 96.56 101 GLY A O 1
ATOM 750 N N . THR A 1 102 ? 7.671 11.527 13.446 1.00 96.81 102 THR A N 1
ATOM 751 C CA . THR A 1 102 ? 8.928 10.859 13.063 1.00 96.81 102 THR A CA 1
ATOM 752 C C . THR A 1 102 ? 8.816 10.108 11.747 1.00 96.81 102 THR A C 1
ATOM 754 O O . THR A 1 102 ? 9.660 10.280 10.872 1.00 96.81 102 THR A O 1
ATOM 757 N N . TRP A 1 103 ? 7.779 9.292 11.567 1.00 96.50 103 TRP A N 1
ATOM 758 C CA . TRP A 1 103 ? 7.716 8.370 10.430 1.00 96.50 103 TRP A CA 1
ATOM 759 C C . TRP A 1 103 ? 7.437 9.082 9.108 1.00 96.50 103 TRP A C 1
ATOM 761 O O . TRP A 1 103 ? 8.145 8.859 8.126 1.00 96.50 103 TRP A O 1
ATOM 771 N N . ARG A 1 104 ? 6.429 9.962 9.070 1.00 95.56 104 ARG A N 1
ATOM 772 C CA . ARG A 1 104 ? 6.077 10.711 7.859 1.00 95.56 104 ARG A CA 1
ATOM 773 C C . ARG A 1 104 ? 7.192 11.675 7.430 1.00 95.56 104 ARG A C 1
ATOM 775 O O . ARG A 1 104 ? 7.531 11.634 6.248 1.00 95.56 104 ARG A O 1
ATOM 782 N N . PRO A 1 105 ? 7.809 12.476 8.325 1.00 95.75 105 PRO A N 1
ATOM 783 C CA . PRO A 1 105 ? 8.973 13.284 7.963 1.00 95.75 105 PRO A CA 1
ATOM 784 C C . PRO A 1 105 ? 10.119 12.447 7.380 1.00 95.75 105 PRO A C 1
ATOM 786 O O . PRO A 1 105 ? 10.558 12.721 6.266 1.00 95.75 105 PRO A O 1
ATOM 789 N N . ALA A 1 106 ? 10.517 11.364 8.059 1.00 94.69 106 ALA A N 1
ATOM 790 C CA . ALA A 1 106 ? 11.593 10.492 7.588 1.00 94.69 106 ALA A CA 1
ATOM 791 C C . ALA A 1 106 ? 11.277 9.844 6.227 1.00 94.69 106 ALA A C 1
ATOM 793 O O . ALA A 1 106 ? 12.165 9.674 5.396 1.00 94.69 106 ALA A O 1
ATOM 794 N N . TYR A 1 107 ? 10.012 9.492 5.965 1.00 94.06 107 TYR A N 1
ATOM 795 C CA . TYR A 1 107 ? 9.592 8.988 4.656 1.00 94.06 107 TYR A CA 1
ATOM 796 C C . TYR A 1 107 ? 9.717 10.044 3.552 1.00 94.06 107 TYR A C 1
ATOM 798 O O . TYR A 1 107 ? 10.217 9.725 2.473 1.00 94.06 107 TYR A O 1
ATOM 806 N N . ILE A 1 108 ? 9.293 11.284 3.817 1.00 92.38 108 ILE A N 1
ATOM 807 C CA . ILE A 1 108 ? 9.376 12.399 2.860 1.00 92.38 108 ILE A CA 1
ATOM 808 C C . ILE A 1 108 ? 10.839 12.712 2.523 1.00 92.38 108 ILE A C 1
ATOM 810 O O . ILE A 1 108 ? 11.168 12.907 1.353 1.00 92.38 108 ILE A O 1
ATOM 814 N N . GLU A 1 109 ? 11.727 12.690 3.519 1.00 93.94 109 GLU A N 1
ATOM 815 C CA . GLU A 1 109 ? 13.168 12.915 3.339 1.00 93.94 109 GLU A CA 1
ATOM 816 C C . GLU A 1 109 ? 13.828 11.908 2.388 1.00 93.94 109 GLU A C 1
ATOM 818 O O . GLU A 1 109 ? 14.801 12.253 1.718 1.00 93.94 109 GLU A O 1
ATOM 823 N N . LEU A 1 110 ? 13.280 10.691 2.250 1.00 91.12 110 LEU A N 1
ATOM 824 C CA . LEU A 1 110 ? 13.778 9.720 1.267 1.00 91.12 110 LEU A CA 1
ATOM 825 C C . LEU A 1 110 ? 13.660 10.231 -0.174 1.00 91.12 110 LEU A C 1
ATOM 827 O O . LEU A 1 110 ? 14.355 9.700 -1.037 1.00 91.12 110 LEU A O 1
ATOM 831 N N . ASN A 1 111 ? 12.757 11.189 -0.433 1.00 84.62 111 ASN A N 1
ATOM 832 C CA . ASN A 1 111 ? 12.570 11.883 -1.707 1.00 84.62 111 ASN A CA 1
ATOM 833 C C . ASN A 1 111 ? 12.716 10.952 -2.927 1.00 84.62 111 ASN A C 1
ATOM 835 O O . ASN A 1 111 ? 13.504 11.189 -3.843 1.00 84.62 111 ASN A O 1
ATOM 839 N N . ARG A 1 112 ? 11.971 9.838 -2.920 1.00 81.50 112 ARG A N 1
ATOM 840 C CA . ARG A 1 112 ? 12.170 8.709 -3.853 1.00 81.50 112 ARG A CA 1
ATOM 841 C C . ARG A 1 112 ? 11.965 9.076 -5.327 1.00 81.50 112 ARG A C 1
ATOM 843 O O . ARG A 1 112 ? 12.366 8.319 -6.204 1.00 81.50 112 ARG A O 1
ATOM 850 N N . TRP A 1 113 ? 11.367 10.238 -5.583 1.00 76.44 113 TRP A N 1
ATOM 851 C CA . TRP A 1 113 ? 11.013 10.739 -6.907 1.00 76.44 113 TRP A CA 1
ATOM 852 C C . TRP A 1 113 ? 11.774 12.017 -7.298 1.00 76.44 113 TRP A C 1
ATOM 854 O O . TRP A 1 113 ? 11.466 12.614 -8.324 1.00 76.44 113 TRP A O 1
ATOM 864 N N . ALA A 1 114 ? 12.802 12.424 -6.538 1.00 70.56 114 ALA A N 1
ATOM 865 C CA . ALA A 1 114 ? 13.577 13.658 -6.752 1.00 70.56 114 ALA A CA 1
ATOM 866 C C . ALA A 1 114 ? 14.148 13.853 -8.173 1.00 70.56 114 ALA A C 1
ATOM 868 O O . ALA A 1 114 ? 14.539 14.959 -8.535 1.00 70.56 114 ALA A O 1
ATOM 869 N N . GLY A 1 115 ? 14.233 12.786 -8.972 1.00 56.03 115 GLY A N 1
ATOM 870 C CA . GLY A 1 115 ? 14.763 12.799 -10.336 1.00 56.03 115 GLY A CA 1
ATOM 871 C C . GLY A 1 115 ? 13.726 12.955 -11.456 1.00 56.03 115 GLY A C 1
ATOM 872 O O . GLY A 1 115 ? 14.123 12.993 -12.616 1.00 56.03 115 GLY A O 1
ATOM 873 N N . THR A 1 116 ? 12.418 13.042 -11.172 1.00 55.25 116 THR A N 1
ATOM 874 C CA . THR A 1 116 ? 11.375 13.137 -12.220 1.00 55.25 116 THR A CA 1
ATOM 875 C C . THR A 1 116 ? 11.034 14.566 -12.648 1.00 55.25 116 THR A C 1
ATOM 877 O O . THR A 1 116 ? 10.099 14.764 -13.427 1.00 55.25 116 THR A O 1
ATOM 880 N N . ALA A 1 117 ? 11.788 15.577 -12.199 1.00 50.38 117 ALA A N 1
ATOM 881 C CA . ALA A 1 117 ? 11.721 16.914 -12.782 1.00 50.38 117 ALA A CA 1
ATOM 882 C C . ALA A 1 117 ? 12.281 16.864 -14.213 1.00 50.38 117 ALA A C 1
ATOM 884 O O . ALA A 1 117 ? 13.463 17.091 -14.461 1.00 50.38 117 ALA A O 1
ATOM 885 N N . ARG A 1 118 ? 11.407 16.521 -15.165 1.00 47.62 118 ARG A N 1
ATOM 886 C CA . ARG A 1 118 ? 11.644 16.618 -16.603 1.00 47.62 118 ARG A CA 1
ATOM 887 C C . ARG A 1 118 ? 12.145 18.029 -16.901 1.00 47.62 118 ARG A C 1
ATOM 889 O O . ARG A 1 118 ? 11.369 18.979 -16.828 1.00 47.62 118 ARG A O 1
ATOM 896 N N . THR A 1 119 ? 13.430 18.162 -17.217 1.00 36.62 119 THR A N 1
ATOM 897 C CA . THR A 1 119 ? 13.999 19.414 -17.713 1.00 36.62 119 THR A CA 1
ATOM 898 C C . THR A 1 119 ? 13.217 19.799 -18.973 1.00 36.62 119 THR A C 1
ATOM 900 O O . THR A 1 119 ? 13.170 18.990 -19.906 1.00 36.62 119 THR A O 1
ATOM 903 N N . PRO A 1 120 ? 12.548 20.964 -19.021 1.00 42.81 120 PRO A N 1
ATOM 904 C CA . PRO A 1 120 ? 11.976 21.448 -20.268 1.00 42.81 120 PRO A CA 1
ATOM 905 C C . PRO A 1 120 ? 13.129 21.650 -21.258 1.00 42.81 120 PRO A C 1
ATOM 907 O O . PRO A 1 120 ? 14.111 22.310 -20.916 1.00 42.81 120 PRO A O 1
ATOM 910 N N . ARG A 1 121 ? 13.038 21.026 -22.436 1.00 39.31 121 ARG A N 1
ATOM 911 C CA . ARG A 1 121 ? 13.837 21.414 -23.604 1.00 39.31 121 ARG A CA 1
ATOM 912 C C . ARG A 1 121 ? 13.262 22.683 -24.209 1.00 39.31 121 ARG A C 1
ATOM 914 O O . ARG A 1 121 ? 12.015 22.795 -24.207 1.00 39.31 121 ARG A O 1
#

Sequence (121 aa):
LAAVDAALADGEAGAQRLGAIVDRLVTGLGGHLRHEEDDALDLIDAYATSDLLQRFGAAHATRIGPDGSRYLPWLLDGASEERTDAVLGRLPEPARSAFHGTWRPAYIELNRWAGTARTPR

Foldseek 3Di:
DVQLVVLVPDPPCSVVSNVVVVVVVCVVVVVVVVCCVVPVVVVCVVDPDPVNVVVVVVVVCVVCDPVCLQVLLVVCVVPDPVVNCVVLVVDDPVVSCCNVPPSNVVNVVPVVPVPPPPDDD

Secondary structure (DSSP, 8-state):
-HHHHHHHT-TTTHHHHHHHHHHHHHHHHHHHHHHIIIIIHHHHHHH--HHHHHHHHHHHHHHHGGGHHHHHHHHTTT--HHHHHHHHTTS-HHHHHHIIIIIHHHHHHT-TTTT------